Protein AF-A0A6A6Z379-F1 (afdb_monomer_lite)

pLDDT: mean 84.81, std 10.13, range [48.5, 93.62]

Sequence (52 aa):
GTKYTSSLRIYWKVYRLVYKRATSSKIDSKINRSIYKVLRKLAKKYNLKKVG

Structure (mmCIF, N/CA/C/O backbone):
data_AF-A0A6A6Z379-F1
#
_entry.id   AF-A0A6A6Z379-F1
#
loop_
_atom_site.group_PDB
_atom_site.id
_atom_site.type_symbol
_atom_site.label_atom_id
_atom_site.label_alt_id
_atom_site.label_comp_id
_atom_site.label_asym_id
_atom_site.label_entity_id
_atom_site.label_seq_id
_atom_site.pdbx_PDB_ins_code
_atom_site.Cartn_x
_atom_site.Cartn_y
_atom_site.Cartn_z
_atom_site.occupancy
_atom_site.B_iso_or_equiv
_atom_site.auth_seq_id
_atom_site.auth_comp_id
_atom_site.auth_asym_id
_atom_site.auth_atom_id
_atom_site.pdbx_PDB_model_num
ATOM 1 N N . GLY A 1 1 ? -20.643 3.245 -1.203 1.00 54.81 1 GLY A N 1
ATOM 2 C CA . GLY A 1 1 ? -19.511 3.737 -0.390 1.00 54.81 1 GLY A CA 1
ATOM 3 C C . GLY A 1 1 ? -18.811 2.579 0.292 1.00 54.81 1 GLY A C 1
ATOM 4 O O . GLY A 1 1 ? -19.482 1.661 0.750 1.00 54.81 1 GLY A O 1
ATOM 5 N N . THR A 1 2 ? -17.482 2.586 0.320 1.00 63.88 2 THR A N 1
ATOM 6 C CA . THR A 1 2 ? -16.647 1.531 0.913 1.00 63.88 2 THR A CA 1
ATOM 7 C C . THR A 1 2 ? -16.869 1.477 2.426 1.00 63.88 2 THR A C 1
ATOM 9 O O . THR A 1 2 ? -16.466 2.390 3.132 1.00 63.88 2 THR A O 1
ATOM 12 N N . LYS A 1 3 ? -17.536 0.434 2.934 1.00 67.00 3 LYS A N 1
ATOM 13 C CA . LYS A 1 3 ? -17.866 0.304 4.369 1.00 67.00 3 LYS A CA 1
ATOM 14 C C . LYS A 1 3 ? -16.800 -0.450 5.176 1.00 67.00 3 LYS A C 1
ATOM 16 O O . LYS A 1 3 ? -16.804 -0.381 6.404 1.00 67.00 3 LYS A O 1
ATOM 21 N N . TYR A 1 4 ? -15.878 -1.141 4.496 1.00 74.06 4 TYR A N 1
ATOM 22 C CA . TYR A 1 4 ? -14.973 -2.106 5.119 1.00 74.06 4 TYR A CA 1
ATOM 23 C C . TYR A 1 4 ? -13.502 -1.902 4.760 1.00 74.06 4 TYR A C 1
ATOM 25 O O . TYR A 1 4 ? -13.137 -1.581 3.627 1.00 74.06 4 TYR A O 1
ATOM 33 N N . THR A 1 5 ? -12.637 -2.179 5.733 1.00 76.81 5 THR A N 1
ATOM 34 C CA . THR A 1 5 ? -11.173 -2.164 5.558 1.00 76.81 5 THR A CA 1
ATOM 35 C C . THR A 1 5 ? -10.673 -3.271 4.625 1.00 76.81 5 THR A C 1
ATOM 37 O O . THR A 1 5 ? -9.676 -3.095 3.921 1.00 76.81 5 THR A O 1
ATOM 40 N N . SER A 1 6 ? -11.380 -4.400 4.571 1.00 78.44 6 SER A N 1
ATOM 41 C CA . SER A 1 6 ? -11.119 -5.525 3.666 1.00 78.44 6 SER A CA 1
ATOM 42 C C . SER A 1 6 ? -11.237 -5.107 2.200 1.00 78.44 6 SER A C 1
ATOM 44 O O . SER A 1 6 ? -10.388 -5.477 1.389 1.00 78.44 6 SER A O 1
ATOM 46 N N . SER A 1 7 ? -12.216 -4.262 1.868 1.00 82.88 7 SER A N 1
ATOM 47 C CA . SER A 1 7 ? -12.424 -3.759 0.506 1.00 82.88 7 SER A CA 1
ATOM 48 C C . SER A 1 7 ? -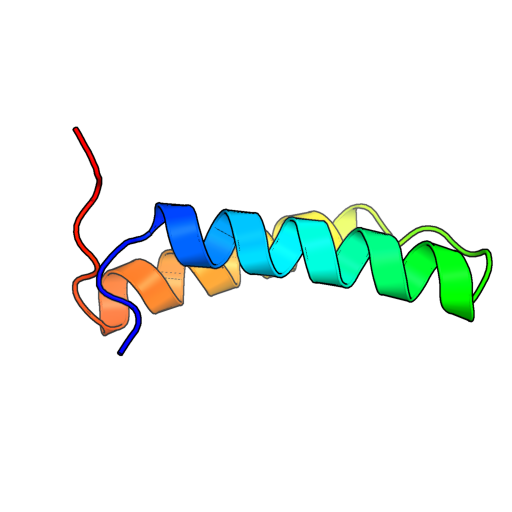11.219 -2.962 -0.007 1.00 82.88 7 SER A C 1
ATOM 50 O O . SER A 1 7 ? -10.816 -3.132 -1.154 1.00 82.88 7 SER A O 1
ATOM 52 N N . LEU A 1 8 ? -10.572 -2.167 0.855 1.00 84.56 8 LEU A N 1
ATOM 53 C CA . LEU A 1 8 ? -9.347 -1.436 0.505 1.00 84.56 8 LEU A CA 1
ATOM 54 C C . LEU A 1 8 ? -8.176 -2.371 0.167 1.00 84.56 8 LEU A C 1
ATOM 56 O O . LEU A 1 8 ? -7.404 -2.108 -0.755 1.00 84.56 8 LEU A O 1
ATOM 60 N N . ARG A 1 9 ? -8.041 -3.484 0.898 1.00 84.81 9 ARG A N 1
ATOM 61 C CA . ARG A 1 9 ? -7.013 -4.497 0.613 1.00 84.81 9 ARG A CA 1
ATOM 62 C C . ARG A 1 9 ? -7.275 -5.218 -0.706 1.00 84.81 9 ARG A C 1
ATOM 64 O O . ARG A 1 9 ? -6.323 -5.495 -1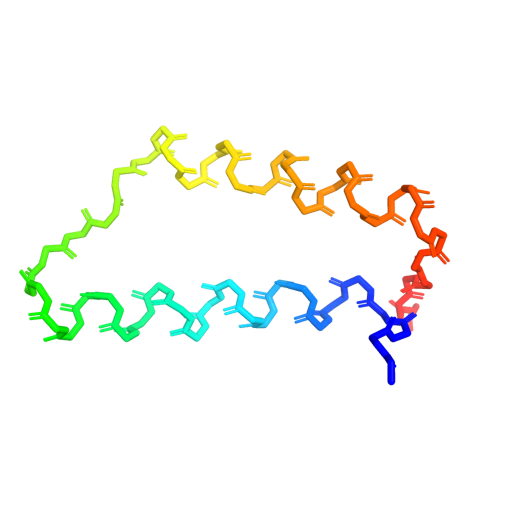.432 1.00 84.81 9 ARG A O 1
ATOM 71 N N . ILE A 1 10 ? -8.536 -5.525 -1.008 1.00 88.88 10 ILE A N 1
ATOM 72 C CA . ILE A 1 10 ? -8.922 -6.159 -2.275 1.00 88.88 10 ILE A CA 1
ATOM 73 C C . ILE A 1 10 ? -8.624 -5.214 -3.437 1.00 88.88 10 ILE A C 1
ATOM 75 O O . ILE A 1 10 ? -7.966 -5.628 -4.389 1.00 88.88 10 ILE A O 1
ATOM 79 N N . TYR A 1 11 ? -9.005 -3.939 -3.318 1.00 89.06 11 TYR A N 1
ATOM 80 C CA . TYR A 1 11 ? -8.706 -2.926 -4.329 1.00 89.06 11 TYR A CA 1
ATOM 81 C C . TYR A 1 11 ? -7.207 -2.866 -4.643 1.00 89.06 11 TYR A C 1
ATOM 83 O O . TYR A 1 11 ? -6.805 -2.938 -5.803 1.00 89.06 11 TYR A O 1
ATOM 91 N N . TRP A 1 12 ? -6.360 -2.843 -3.607 1.00 90.44 12 TRP A N 1
ATOM 92 C CA . TRP A 1 12 ? -4.909 -2.860 -3.792 1.00 90.44 12 TRP A CA 1
ATOM 93 C C . TRP A 1 12 ? -4.395 -4.125 -4.492 1.00 90.44 12 TRP A C 1
ATOM 95 O O . TRP A 1 12 ? -3.521 -4.039 -5.356 1.00 90.44 12 TRP A O 1
ATOM 105 N N . LYS A 1 13 ? -4.942 -5.304 -4.168 1.00 90.19 13 LYS A N 1
ATOM 106 C CA . LYS A 1 13 ? -4.578 -6.554 -4.855 1.00 90.19 13 LYS A CA 1
ATOM 107 C C . LYS A 1 13 ? -4.934 -6.512 -6.342 1.00 90.19 13 LYS A C 1
ATOM 109 O O . LYS A 1 13 ? -4.095 -6.891 -7.159 1.00 90.19 13 LYS A O 1
ATOM 114 N N . VAL A 1 14 ? -6.139 -6.048 -6.681 1.00 92.00 14 VAL A N 1
ATOM 115 C CA . VAL A 1 14 ? -6.597 -5.925 -8.076 1.00 92.00 14 VAL A CA 1
ATOM 116 C C . VAL A 1 14 ? -5.722 -4.929 -8.829 1.00 92.00 14 VAL A C 1
ATOM 118 O O . VAL A 1 14 ? -5.198 -5.261 -9.889 1.00 92.00 14 VAL A O 1
ATOM 121 N N . TYR A 1 15 ? -5.466 -3.758 -8.244 1.00 90.44 15 TYR A N 1
ATOM 122 C CA . TYR A 1 15 ? -4.582 -2.760 -8.840 1.00 90.44 15 TYR A CA 1
ATOM 123 C C . TYR A 1 15 ? -3.180 -3.322 -9.108 1.00 90.44 15 TYR A C 1
ATOM 125 O O . TYR A 1 15 ? -2.659 -3.201 -10.213 1.00 90.44 15 TYR A O 1
ATOM 133 N N . ARG A 1 16 ? -2.581 -4.007 -8.125 1.00 90.69 16 ARG A N 1
ATOM 134 C CA . ARG A 1 16 ? -1.258 -4.629 -8.276 1.00 90.69 16 ARG A CA 1
ATOM 135 C C . ARG A 1 16 ? -1.231 -5.668 -9.400 1.00 90.69 16 ARG A C 1
ATOM 137 O O . ARG A 1 16 ? -0.215 -5.787 -10.084 1.00 90.69 16 ARG A O 1
ATOM 144 N N . LEU A 1 17 ? -2.315 -6.423 -9.581 1.00 92.31 17 LEU A N 1
ATOM 145 C CA . LEU A 1 17 ? -2.441 -7.392 -10.670 1.00 92.31 17 LEU A CA 1
ATOM 146 C C . LEU A 1 17 ? -2.489 -6.692 -12.033 1.00 92.31 17 LEU A C 1
ATOM 148 O O . LEU A 1 17 ? -1.743 -7.075 -12.932 1.00 92.31 17 LEU A O 1
ATOM 152 N N . VAL A 1 18 ? -3.335 -5.669 -12.168 1.00 93.38 18 VAL A N 1
ATOM 153 C CA . VAL A 1 18 ? -3.490 -4.903 -13.413 1.00 93.38 18 VAL A CA 1
ATOM 154 C C . VAL A 1 18 ? -2.190 -4.191 -13.779 1.00 93.38 18 VAL A C 1
ATOM 156 O O . VAL A 1 18 ? -1.737 -4.318 -14.910 1.00 93.38 18 VAL A O 1
ATOM 159 N N . TYR A 1 19 ? -1.536 -3.539 -12.815 1.00 90.44 19 TYR A N 1
ATOM 160 C CA . TYR A 1 19 ? -0.243 -2.885 -13.023 1.00 90.44 19 TYR A CA 1
ATOM 161 C C . TYR A 1 19 ? 0.806 -3.866 -13.552 1.00 90.44 19 TYR A C 1
ATOM 163 O O . TYR A 1 19 ? 1.441 -3.622 -14.573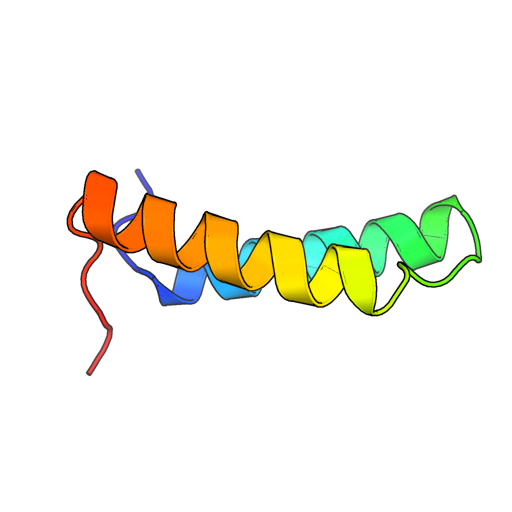 1.00 90.44 19 TYR A O 1
ATOM 171 N N . LYS A 1 20 ? 0.935 -5.034 -12.907 1.00 92.56 20 LYS A N 1
ATOM 172 C CA . LYS A 1 20 ? 1.883 -6.059 -13.354 1.00 92.56 20 LYS A CA 1
ATOM 173 C C . LYS A 1 20 ? 1.584 -6.530 -14.781 1.00 92.56 20 LYS A C 1
ATOM 175 O O . LYS A 1 20 ? 2.519 -6.815 -15.515 1.00 92.56 20 LYS A O 1
ATOM 180 N N . ARG A 1 21 ? 0.308 -6.644 -15.167 1.00 91.81 21 ARG A N 1
ATOM 181 C CA . ARG A 1 21 ? -0.084 -7.051 -16.527 1.00 91.81 21 ARG A CA 1
ATOM 182 C C . ARG A 1 21 ? 0.197 -5.970 -17.566 1.00 91.81 21 ARG A C 1
ATOM 184 O O . ARG A 1 21 ? 0.658 -6.300 -18.645 1.00 91.81 21 ARG A O 1
ATOM 191 N N . ALA A 1 22 ? -0.073 -4.710 -17.239 1.00 93.62 22 ALA A N 1
ATOM 192 C CA . ALA A 1 22 ? 0.101 -3.595 -18.165 1.00 93.62 22 ALA A CA 1
ATOM 193 C C . ALA A 1 22 ? 1.578 -3.240 -18.385 1.00 93.62 22 ALA A C 1
ATOM 195 O O . ALA A 1 22 ? 1.972 -2.883 -19.487 1.00 93.62 22 ALA A O 1
ATOM 196 N N . THR A 1 23 ? 2.395 -3.322 -17.334 1.00 90.06 23 THR A N 1
ATOM 197 C CA . THR A 1 23 ? 3.784 -2.838 -17.356 1.00 90.06 23 THR A CA 1
ATOM 198 C C . THR A 1 23 ? 4.807 -3.979 -17.392 1.00 90.06 23 THR A C 1
ATOM 200 O O . THR A 1 23 ? 6.005 -3.724 -17.457 1.00 90.06 23 THR A O 1
ATOM 203 N N . SER A 1 24 ? 4.367 -5.240 -17.278 1.00 89.69 24 SER A N 1
ATOM 204 C CA . SER A 1 24 ? 5.214 -6.439 -17.109 1.00 89.69 24 SER A CA 1
ATOM 205 C C . SER A 1 24 ? 6.223 -6.359 -15.949 1.00 89.69 24 SER A C 1
ATOM 207 O O . SER A 1 24 ? 7.061 -7.242 -15.772 1.00 89.69 24 SER A O 1
ATOM 209 N N . SER A 1 25 ? 6.114 -5.333 -15.103 1.00 88.38 25 SER A N 1
ATOM 210 C CA . SER A 1 25 ? 7.038 -5.012 -14.025 1.00 88.38 25 SER A CA 1
ATOM 211 C C . SER A 1 25 ? 6.370 -5.193 -12.663 1.00 88.38 25 SER A C 1
ATOM 213 O O . SER A 1 25 ? 5.151 -5.090 -12.487 1.00 88.38 25 SER A O 1
ATOM 215 N N . LYS A 1 26 ? 7.176 -5.543 -11.657 1.00 86.75 26 LYS A N 1
ATOM 216 C CA . LYS A 1 26 ? 6.693 -5.693 -10.282 1.00 86.75 26 LYS A CA 1
ATOM 217 C C . LYS A 1 26 ? 6.778 -4.348 -9.571 1.00 86.75 26 LYS A C 1
ATOM 219 O O . LYS A 1 26 ? 7.798 -3.676 -9.630 1.00 86.75 26 LYS A O 1
ATOM 224 N N . ILE A 1 27 ? 5.724 -4.013 -8.828 1.00 86.69 27 ILE A N 1
ATOM 225 C CA . ILE A 1 27 ? 5.751 -2.887 -7.890 1.00 86.69 27 ILE A CA 1
ATOM 226 C C . ILE A 1 27 ? 6.807 -3.165 -6.821 1.00 86.69 27 ILE A C 1
ATOM 228 O O . ILE A 1 27 ? 6.789 -4.232 -6.195 1.00 86.69 27 ILE A O 1
ATOM 232 N N . ASP A 1 28 ? 7.682 -2.186 -6.604 1.00 89.69 28 ASP A N 1
ATOM 233 C CA . ASP A 1 28 ? 8.748 -2.265 -5.616 1.00 89.69 28 ASP A CA 1
ATOM 234 C C . ASP A 1 28 ? 8.212 -2.497 -4.191 1.00 89.69 28 ASP A C 1
ATOM 236 O O . ASP A 1 28 ? 7.130 -2.035 -3.797 1.00 89.69 28 ASP A O 1
ATOM 240 N N . SER A 1 29 ? 8.995 -3.212 -3.383 1.00 87.38 29 SER A N 1
ATOM 241 C CA . SER A 1 29 ? 8.629 -3.557 -2.006 1.00 87.38 29 SER A CA 1
ATOM 242 C C . SER A 1 29 ? 8.420 -2.313 -1.128 1.00 87.38 29 SER A C 1
ATOM 244 O O . SER A 1 29 ? 7.531 -2.300 -0.265 1.00 87.38 29 SER A O 1
ATOM 246 N N . LYS A 1 30 ? 9.164 -1.226 -1.380 1.00 91.62 30 LYS A N 1
ATOM 247 C CA . LYS A 1 30 ? 9.030 0.061 -0.682 1.00 91.62 30 LYS A CA 1
ATOM 248 C C . LYS A 1 30 ? 7.666 0.696 -0.943 1.00 91.62 30 LYS A C 1
ATOM 250 O O . LYS A 1 30 ? 6.988 1.097 0.007 1.00 91.62 30 LYS A O 1
ATOM 255 N N . ILE A 1 31 ? 7.230 0.723 -2.204 1.00 88.12 31 ILE A N 1
ATOM 256 C CA . ILE A 1 31 ? 5.912 1.246 -2.600 1.00 88.12 31 ILE A CA 1
ATOM 257 C C . ILE A 1 31 ? 4.808 0.397 -1.969 1.00 88.12 31 ILE A C 1
ATOM 259 O O . ILE A 1 31 ? 3.868 0.933 -1.382 1.00 88.12 31 ILE A O 1
ATOM 263 N N . ASN A 1 32 ? 4.963 -0.927 -1.996 1.00 88.44 32 ASN A N 1
ATOM 264 C CA . ASN A 1 32 ? 3.990 -1.852 -1.424 1.00 88.44 32 ASN A CA 1
ATOM 265 C C . ASN A 1 32 ? 3.780 -1.590 0.083 1.00 88.44 32 ASN A C 1
ATOM 267 O O . ASN A 1 32 ? 2.646 -1.456 0.546 1.00 88.44 32 ASN A O 1
ATOM 271 N N . ARG A 1 33 ? 4.867 -1.418 0.851 1.00 91.38 33 ARG A N 1
ATOM 272 C CA . ARG A 1 33 ? 4.804 -1.049 2.281 1.00 91.38 33 ARG A CA 1
ATOM 273 C C . ARG A 1 33 ? 4.174 0.326 2.502 1.00 91.38 33 ARG A C 1
ATOM 275 O O . ARG A 1 33 ? 3.385 0.487 3.436 1.00 91.38 33 ARG A O 1
ATOM 282 N N . SER A 1 34 ? 4.511 1.305 1.662 1.00 92.12 34 SER A N 1
ATOM 283 C CA . SER A 1 34 ? 3.942 2.656 1.742 1.00 92.12 34 SER A CA 1
ATOM 284 C C . SER A 1 34 ? 2.425 2.627 1.554 1.00 92.12 34 SER A C 1
ATOM 286 O O . SER A 1 34 ? 1.681 3.194 2.356 1.00 92.12 34 SER A O 1
ATOM 288 N N . ILE A 1 35 ? 1.942 1.856 0.581 1.00 91.38 35 ILE A N 1
ATOM 289 C CA . ILE A 1 35 ? 0.511 1.753 0.297 1.00 91.38 35 ILE A CA 1
ATO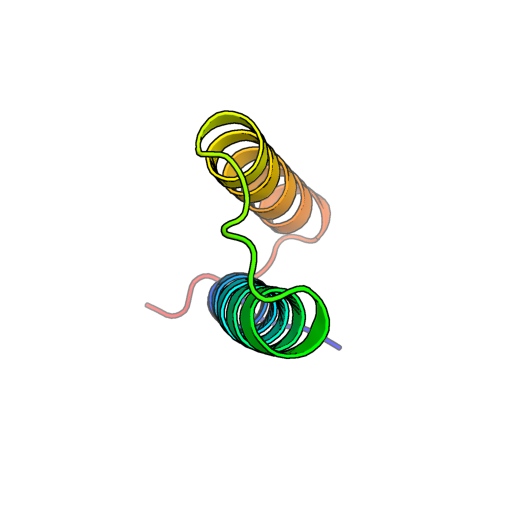M 290 C C . ILE A 1 35 ? -0.244 1.088 1.440 1.00 91.38 35 ILE A C 1
ATOM 292 O O . ILE A 1 35 ? -1.267 1.619 1.866 1.00 91.38 35 ILE A O 1
ATOM 296 N N . TYR A 1 36 ? 0.279 0.022 2.047 1.00 90.06 36 TYR A N 1
ATOM 297 C CA . TYR A 1 36 ? -0.352 -0.533 3.250 1.00 90.06 36 TYR A CA 1
ATOM 298 C C . TYR A 1 36 ? -0.452 0.482 4.403 1.00 90.06 36 TYR A C 1
ATOM 300 O O . TYR A 1 36 ? -1.449 0.473 5.132 1.00 90.06 36 TYR A O 1
ATOM 308 N N . LYS A 1 37 ? 0.523 1.391 4.561 1.00 92.69 37 LYS A N 1
ATOM 309 C CA . LYS A 1 37 ? 0.437 2.486 5.546 1.00 92.69 37 LYS A CA 1
ATOM 310 C C . LYS A 1 37 ? -0.662 3.486 5.180 1.00 92.69 37 LYS A C 1
ATOM 312 O O . LYS A 1 37 ? -1.430 3.875 6.061 1.00 92.69 37 LYS A O 1
ATOM 317 N N . VAL A 1 38 ? -0.770 3.867 3.907 1.00 91.25 38 VAL A N 1
ATOM 318 C CA . VAL A 1 38 ? -1.823 4.770 3.408 1.00 91.25 38 VAL A CA 1
ATOM 319 C C . VAL A 1 38 ? -3.206 4.151 3.601 1.00 91.25 38 VAL A C 1
ATOM 321 O O . VAL A 1 38 ? -4.077 4.797 4.175 1.00 91.25 38 VAL A O 1
ATOM 324 N N . LEU A 1 39 ? -3.393 2.879 3.240 1.00 89.19 39 LEU A N 1
ATOM 325 C CA . LEU A 1 39 ? -4.653 2.161 3.450 1.00 89.19 39 LEU A CA 1
ATOM 326 C C . LEU A 1 39 ? -5.050 2.121 4.931 1.00 89.19 39 LEU A C 1
ATOM 328 O O . LEU A 1 39 ? -6.221 2.286 5.262 1.00 89.19 39 LEU A O 1
ATOM 332 N N . ARG A 1 40 ? -4.080 1.952 5.839 1.00 88.31 40 ARG A N 1
ATOM 333 C CA . ARG A 1 40 ? -4.331 1.966 7.288 1.00 88.31 40 ARG A CA 1
ATOM 334 C C . ARG A 1 40 ? -4.709 3.363 7.793 1.00 88.31 40 ARG A C 1
ATOM 336 O O . AR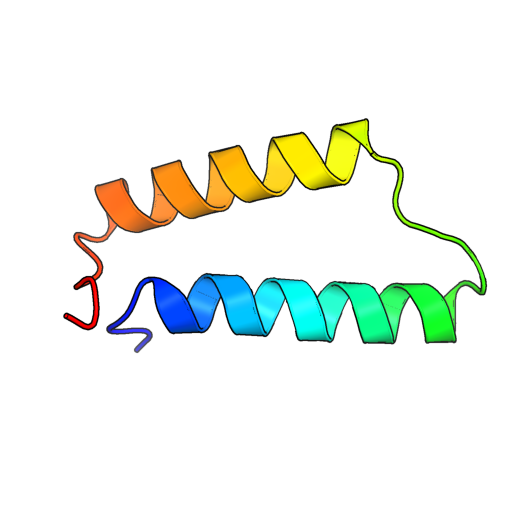G A 1 40 ? -5.585 3.472 8.646 1.00 88.31 40 ARG A O 1
ATOM 343 N N . LYS A 1 41 ? -4.084 4.422 7.265 1.00 91.00 41 LYS A N 1
ATOM 344 C CA . LYS A 1 41 ? -4.456 5.818 7.561 1.00 91.00 41 LYS A CA 1
ATOM 345 C C . LYS A 1 41 ? -5.858 6.145 7.042 1.00 91.00 41 LYS A C 1
ATOM 347 O O . LYS A 1 41 ? -6.647 6.715 7.785 1.00 91.00 41 LYS A O 1
ATOM 352 N N . LEU A 1 42 ? -6.184 5.729 5.818 1.00 88.56 42 LEU A N 1
ATOM 353 C CA . LEU A 1 42 ? -7.514 5.891 5.223 1.00 88.56 42 LEU A CA 1
ATOM 354 C C . LEU A 1 42 ? -8.579 5.154 6.035 1.00 88.56 42 LEU A C 1
ATOM 356 O O . LEU A 1 42 ? -9.605 5.735 6.368 1.00 88.56 42 LEU A O 1
ATOM 360 N N . ALA A 1 43 ? -8.304 3.910 6.427 1.00 87.31 43 ALA A N 1
ATOM 361 C CA . ALA A 1 43 ? -9.200 3.141 7.280 1.00 87.31 43 ALA A CA 1
ATOM 362 C C . ALA A 1 43 ? -9.524 3.852 8.600 1.00 87.31 43 ALA A C 1
ATOM 364 O O . ALA A 1 43 ? -10.685 3.876 8.996 1.00 87.31 43 ALA A O 1
ATOM 365 N N . LYS A 1 44 ? -8.522 4.465 9.245 1.00 87.25 44 LYS A N 1
ATOM 366 C CA . LYS A 1 44 ? -8.728 5.277 10.452 1.00 87.25 44 LYS A CA 1
ATOM 367 C C . LYS A 1 44 ? -9.506 6.561 10.159 1.00 87.25 44 LYS A C 1
ATOM 369 O O . LYS A 1 44 ? -10.462 6.851 10.863 1.00 87.25 44 LYS A O 1
ATOM 374 N N . LYS A 1 45 ? -9.127 7.305 9.113 1.00 89.62 45 LYS A N 1
ATOM 375 C CA . LYS A 1 45 ? -9.755 8.588 8.750 1.00 89.62 45 LYS A CA 1
ATOM 376 C C . LYS A 1 45 ? -11.254 8.443 8.483 1.00 89.62 45 LYS A C 1
ATOM 378 O O . LYS A 1 45 ? -12.027 9.303 8.878 1.00 89.62 45 LYS A O 1
ATOM 383 N N . TYR A 1 46 ? -11.646 7.357 7.823 1.00 86.00 46 TYR A N 1
ATOM 384 C CA . TYR A 1 46 ? -13.035 7.102 7.444 1.00 86.00 46 TYR A CA 1
ATOM 385 C C . TYR A 1 46 ? -13.755 6.117 8.378 1.00 86.00 46 TYR A C 1
ATOM 387 O O . TYR A 1 46 ? -14.830 5.646 8.021 1.00 86.00 46 TYR A O 1
ATOM 395 N N . ASN A 1 47 ? -13.171 5.780 9.540 1.00 81.19 47 ASN A N 1
ATOM 396 C CA . ASN A 1 47 ? -13.719 4.813 10.505 1.00 81.19 47 ASN A CA 1
ATOM 397 C C . ASN A 1 47 ? -14.276 3.540 9.840 1.00 81.19 47 ASN A C 1
ATOM 399 O O . ASN A 1 47 ? -15.372 3.064 10.140 1.00 81.19 47 ASN A O 1
ATOM 403 N N . LEU A 1 48 ? -13.515 2.993 8.889 1.00 81.19 48 LEU A N 1
ATOM 404 C CA . LEU A 1 48 ? -13.937 1.816 8.142 1.00 81.19 48 LEU A CA 1
ATOM 405 C C . LEU A 1 48 ? -14.052 0.620 9.089 1.00 81.19 48 LEU A C 1
ATOM 407 O O . LEU A 1 48 ? -13.114 0.310 9.830 1.00 81.19 48 LEU A O 1
ATOM 411 N N . LYS A 1 49 ? -15.181 -0.092 9.029 1.00 75.56 49 LYS A N 1
ATOM 412 C CA . LYS A 1 49 ? -15.415 -1.248 9.896 1.00 75.56 49 LYS A CA 1
ATOM 413 C C . LYS A 1 49 ? -14.467 -2.387 9.509 1.00 75.56 49 LYS A C 1
ATOM 415 O O . LYS A 1 49 ? -14.211 -2.657 8.328 1.00 75.56 49 LYS A O 1
ATOM 420 N N . LYS A 1 50 ? -13.898 -3.054 10.510 1.00 67.31 50 LYS A N 1
ATOM 421 C CA . LYS A 1 50 ? -13.205 -4.329 10.312 1.00 67.31 50 LYS A CA 1
ATOM 422 C C . LYS A 1 50 ? -14.294 -5.398 10.243 1.00 67.31 50 LYS A C 1
ATOM 424 O O . LYS A 1 50 ? -15.137 -5.437 11.130 1.00 67.31 50 LYS A O 1
ATOM 429 N N . VAL A 1 51 ? -14.324 -6.188 9.170 1.00 60.44 51 VAL A N 1
ATOM 430 C CA . VAL A 1 51 ? -15.131 -7.416 9.173 1.00 60.44 51 VAL A CA 1
ATOM 431 C C . VAL A 1 51 ? -14.479 -8.319 10.219 1.00 60.44 51 VAL A C 1
ATOM 433 O O . VAL A 1 51 ? -13.279 -8.589 10.100 1.00 60.44 51 VAL A O 1
ATOM 436 N N . GLY A 1 52 ? -15.222 -8.597 11.290 1.00 48.50 52 GLY A N 1
ATOM 437 C CA . GLY A 1 52 ? -14.872 -9.568 12.325 1.00 48.50 52 GLY A CA 1
ATOM 438 C C . GLY A 1 52 ? -15.154 -10.968 11.825 1.00 48.50 52 GLY A C 1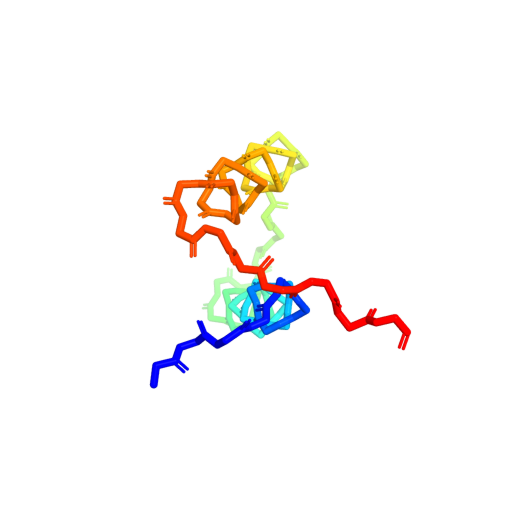
ATOM 439 O O . GLY A 1 52 ? -16.170 -11.109 11.109 1.00 48.50 52 GLY A O 1
#

Foldseek 3Di:
DQQALVVLVVVVVVVQVVCCVVVVDHDDPVVVVVSVVVSVVVCVVVVRDYDD

Organism: NCBI:txid574789

Radius of gyration: 12.28 Å; chains: 1; bounding box: 28×18×30 Å

Secondary structure (DSSP, 8-state):
---BHHHHHHHHHHHHHHHHHHHSSPPPHHHHHHHHHHHHHHHHHTTPBP--